Protein AF-A0A0K8PN04-F1 (afdb_monomer_lite)

pLDDT: mean 83.94, std 15.39, range [47.19, 97.25]

Organism: Streptomyces azureus (NCBI:txid146537)

Structure (mmCIF, N/CA/C/O backbone):
data_AF-A0A0K8PN04-F1
#
_entry.id   AF-A0A0K8PN04-F1
#
loop_
_atom_site.group_PDB
_atom_site.id
_atom_site.type_symbol
_atom_site.label_atom_id
_atom_site.label_alt_id
_atom_site.label_comp_id
_atom_site.label_asym_id
_atom_site.label_entity_id
_atom_site.label_seq_id
_atom_site.pdbx_PDB_ins_code
_atom_site.Cartn_x
_atom_site.Cartn_y
_atom_site.Cartn_z
_atom_site.occupancy
_atom_site.B_iso_or_equiv
_atom_site.auth_seq_id
_atom_site.auth_comp_id
_atom_site.auth_asym_id
_atom_site.auth_atom_id
_atom_site.pdbx_PDB_model_num
ATOM 1 N N . MET A 1 1 ? 35.339 -12.581 -46.042 1.00 47.19 1 MET A N 1
ATOM 2 C CA . MET A 1 1 ? 34.819 -13.137 -44.768 1.00 47.19 1 MET A CA 1
ATOM 3 C C . MET A 1 1 ? 34.392 -12.066 -43.750 1.00 47.19 1 MET A C 1
ATOM 5 O O . MET A 1 1 ? 33.339 -12.239 -43.156 1.00 47.19 1 MET A O 1
ATOM 9 N N . ALA A 1 2 ? 35.090 -10.928 -43.597 1.00 52.19 2 ALA A N 1
ATOM 10 C CA . ALA A 1 2 ? 34.738 -9.876 -42.617 1.00 52.19 2 ALA A CA 1
ATOM 11 C C . ALA A 1 2 ? 33.350 -9.210 -42.801 1.00 52.19 2 ALA A C 1
ATOM 13 O O . ALA A 1 2 ? 32.700 -8.825 -41.833 1.00 52.19 2 ALA A O 1
ATOM 14 N N . ARG A 1 3 ? 32.841 -9.130 -44.037 1.00 50.50 3 ARG A N 1
ATOM 15 C CA . ARG A 1 3 ? 31.562 -8.465 -44.357 1.00 50.50 3 ARG A CA 1
ATOM 16 C C . ARG A 1 3 ? 30.317 -9.219 -43.851 1.00 50.50 3 ARG A C 1
ATOM 18 O O . ARG A 1 3 ? 29.254 -8.622 -43.736 1.00 50.50 3 ARG A O 1
ATOM 25 N N . ARG A 1 4 ? 30.441 -10.515 -43.524 1.00 53.09 4 ARG A N 1
ATOM 26 C CA . ARG A 1 4 ? 29.328 -11.354 -43.026 1.00 53.09 4 ARG A CA 1
ATOM 27 C C . ARG A 1 4 ? 29.180 -11.316 -41.498 1.00 53.09 4 ARG A C 1
ATOM 29 O O . ARG A 1 4 ? 28.081 -11.538 -41.006 1.00 53.09 4 ARG A O 1
ATOM 36 N N . ILE A 1 5 ? 30.238 -10.961 -40.764 1.00 50.91 5 ILE A N 1
ATOM 37 C CA . ILE A 1 5 ? 30.197 -10.793 -39.299 1.00 50.91 5 ILE A CA 1
ATOM 38 C C . ILE A 1 5 ? 29.527 -9.460 -38.926 1.00 50.91 5 ILE A C 1
ATOM 40 O O . ILE A 1 5 ? 28.739 -9.404 -37.987 1.00 50.91 5 ILE A O 1
ATOM 44 N N . ALA A 1 6 ? 29.729 -8.414 -39.735 1.00 51.12 6 ALA A N 1
ATOM 45 C CA . ALA A 1 6 ? 29.040 -7.131 -39.576 1.00 51.12 6 ALA A CA 1
ATOM 46 C C . ALA A 1 6 ? 27.513 -7.240 -39.774 1.00 51.12 6 ALA A C 1
ATOM 48 O O . ALA A 1 6 ? 26.750 -6.606 -39.052 1.00 51.12 6 ALA A O 1
ATOM 49 N N . ALA A 1 7 ? 27.056 -8.092 -40.700 1.00 48.94 7 ALA A N 1
ATOM 50 C CA . ALA A 1 7 ? 25.630 -8.359 -40.892 1.00 48.94 7 ALA A CA 1
ATOM 51 C C . ALA A 1 7 ? 25.035 -9.176 -39.726 1.00 48.94 7 ALA A C 1
ATOM 53 O O . ALA A 1 7 ? 23.943 -8.868 -39.265 1.00 48.94 7 ALA A O 1
ATOM 54 N N . GLY A 1 8 ? 25.765 -10.158 -39.182 1.00 48.78 8 GLY A N 1
ATOM 55 C CA . GLY A 1 8 ? 25.326 -10.913 -37.998 1.00 48.78 8 GLY A CA 1
ATOM 56 C C . GLY A 1 8 ? 25.175 -10.048 -36.739 1.00 48.78 8 GLY A C 1
ATOM 57 O O . GLY A 1 8 ? 24.215 -10.212 -35.990 1.00 48.78 8 GLY A O 1
ATOM 58 N N . ALA A 1 9 ? 26.059 -9.064 -36.544 1.00 52.06 9 ALA A N 1
ATOM 59 C CA . ALA A 1 9 ? 25.941 -8.083 -35.462 1.00 52.06 9 ALA A CA 1
ATOM 60 C C . ALA A 1 9 ? 24.776 -7.095 -35.682 1.00 52.06 9 ALA A C 1
ATOM 62 O O . ALA A 1 9 ? 24.076 -6.742 -34.731 1.00 52.06 9 ALA A O 1
ATOM 63 N N . ALA A 1 10 ? 24.520 -6.698 -36.933 1.00 52.44 10 ALA A N 1
ATOM 64 C CA . ALA A 1 10 ? 23.419 -5.803 -37.291 1.00 52.44 10 ALA A CA 1
ATOM 65 C C . ALA A 1 10 ? 22.032 -6.465 -37.165 1.00 52.44 10 ALA A C 1
ATOM 67 O O . ALA A 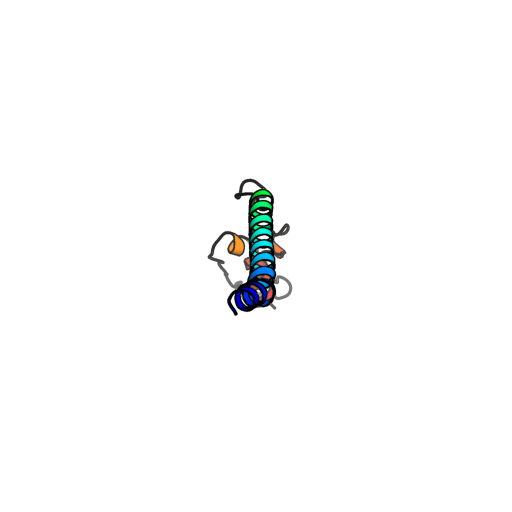1 10 ? 21.097 -5.820 -36.693 1.00 52.44 10 ALA A O 1
ATOM 68 N N . TYR A 1 11 ? 21.903 -7.749 -37.521 1.00 51.78 11 TYR A N 1
ATOM 69 C CA . TYR A 1 11 ? 20.626 -8.477 -37.488 1.00 51.78 11 TYR A CA 1
ATOM 70 C C . TYR A 1 11 ? 20.371 -9.259 -36.186 1.00 51.78 11 TYR A C 1
ATOM 72 O O . TYR A 1 11 ? 19.218 -9.557 -35.894 1.00 51.78 11 TYR A O 1
ATOM 80 N N . GLY A 1 12 ? 21.400 -9.560 -35.382 1.00 56.41 12 GLY A N 1
ATOM 81 C CA . GLY A 1 12 ? 21.249 -10.257 -34.094 1.00 56.41 12 GLY A CA 1
ATOM 82 C C . GLY A 1 12 ? 21.349 -9.361 -32.853 1.00 56.41 12 GLY A C 1
ATOM 83 O O . GLY A 1 12 ? 20.648 -9.599 -31.877 1.00 56.41 12 GLY A O 1
ATOM 84 N N . GLY A 1 13 ? 22.192 -8.320 -32.875 1.00 60.31 13 GLY A N 1
ATOM 85 C CA . GLY A 1 13 ? 22.455 -7.459 -31.709 1.00 60.31 13 GLY A CA 1
ATOM 86 C C . GLY A 1 13 ? 21.934 -6.027 -31.846 1.00 60.31 13 GLY A C 1
ATOM 87 O O . GLY A 1 13 ? 21.472 -5.450 -30.867 1.00 60.31 13 GLY A O 1
ATOM 88 N N . GLY A 1 14 ? 21.953 -5.458 -33.057 1.00 69.06 14 GLY A N 1
ATOM 89 C CA . GLY A 1 14 ? 21.532 -4.074 -33.308 1.00 69.06 14 GLY A CA 1
ATOM 90 C C . GLY A 1 14 ? 20.038 -3.832 -33.074 1.00 69.06 14 GLY A C 1
ATOM 91 O O . GLY A 1 14 ? 19.670 -2.901 -32.364 1.00 69.06 14 GLY A O 1
ATOM 92 N N . GLY A 1 15 ? 19.173 -4.699 -33.611 1.00 76.00 15 GLY A N 1
ATOM 93 C CA . GLY A 1 15 ? 17.720 -4.601 -33.410 1.00 76.00 15 GLY A CA 1
ATOM 94 C C . GLY A 1 15 ? 17.297 -4.825 -31.955 1.00 76.00 15 GLY A C 1
ATOM 95 O O . GLY A 1 15 ? 16.502 -4.057 -31.421 1.00 76.00 15 GLY A O 1
ATOM 96 N N . ILE A 1 16 ? 17.886 -5.825 -31.290 1.00 79.56 16 ILE A N 1
ATOM 97 C CA . ILE A 1 16 ? 17.636 -6.105 -29.867 1.00 79.56 16 ILE A CA 1
ATOM 98 C C . ILE A 1 16 ? 18.150 -4.955 -28.993 1.00 79.56 16 ILE A C 1
ATOM 100 O O . ILE A 1 16 ? 17.463 -4.539 -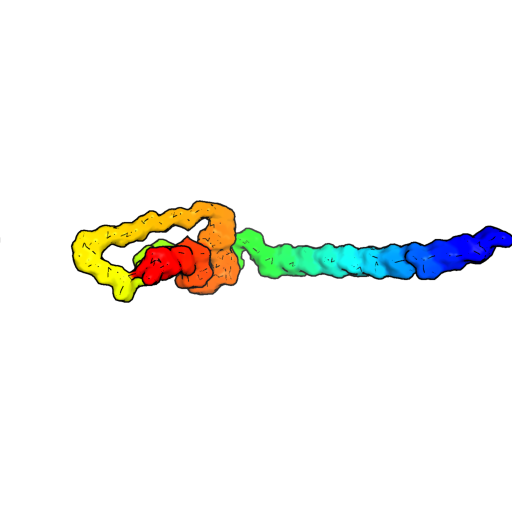28.064 1.00 79.56 16 ILE A O 1
ATOM 104 N N . GLY A 1 17 ? 19.316 -4.388 -29.314 1.00 84.62 17 GLY A N 1
ATOM 105 C CA . GLY A 1 17 ? 19.869 -3.232 -28.609 1.00 84.62 17 GLY A CA 1
ATOM 106 C C . GLY A 1 17 ? 18.999 -1.982 -28.743 1.00 84.62 17 GLY A C 1
ATOM 107 O O . GLY A 1 17 ? 18.713 -1.327 -27.743 1.00 84.62 17 GLY A O 1
ATOM 108 N N . LEU A 1 18 ? 18.518 -1.676 -29.953 1.00 87.50 18 LEU A N 1
ATOM 109 C CA . LEU A 1 18 ? 17.605 -0.553 -30.189 1.00 87.50 18 LEU A CA 1
ATOM 110 C C . LEU A 1 18 ? 16.262 -0.749 -29.478 1.00 87.50 18 LEU A C 1
ATOM 112 O O . LEU A 1 18 ? 15.773 0.177 -28.833 1.00 87.50 18 LEU A O 1
ATOM 116 N N . ALA A 1 19 ? 15.691 -1.953 -29.542 1.00 88.75 19 ALA A N 1
ATOM 117 C CA . ALA A 1 19 ? 14.465 -2.283 -28.822 1.00 88.75 19 ALA A CA 1
ATOM 118 C C . ALA A 1 19 ? 14.653 -2.172 -27.298 1.00 88.75 19 ALA A C 1
ATOM 120 O O . ALA A 1 19 ? 13.807 -1.601 -26.612 1.00 88.75 19 ALA A O 1
ATOM 121 N N . GLY A 1 20 ? 15.787 -2.644 -26.771 1.00 90.69 20 GLY A N 1
ATOM 122 C CA . GLY A 1 20 ? 16.135 -2.524 -25.355 1.00 90.69 20 GLY A CA 1
ATOM 123 C C . GLY A 1 20 ? 16.288 -1.071 -24.906 1.00 90.69 20 GLY A C 1
ATOM 124 O O . GLY A 1 20 ? 15.724 -0.678 -23.887 1.00 90.69 20 GLY A O 1
ATOM 125 N N . ALA A 1 21 ? 16.982 -0.242 -25.689 1.00 91.81 21 ALA A N 1
ATOM 126 C CA . ALA A 1 21 ? 17.130 1.183 -25.403 1.00 91.81 21 ALA A CA 1
ATOM 127 C C . ALA A 1 21 ? 15.782 1.922 -25.431 1.00 91.81 21 ALA A C 1
ATOM 129 O O . ALA A 1 21 ? 15.514 2.743 -24.554 1.00 91.81 21 ALA A O 1
ATOM 130 N N . ALA A 1 22 ? 14.911 1.599 -26.392 1.00 93.88 22 ALA A N 1
ATOM 131 C CA . ALA A 1 22 ? 13.563 2.155 -26.461 1.00 93.88 22 ALA A CA 1
ATOM 132 C C . ALA A 1 22 ? 12.714 1.754 -25.242 1.00 93.88 22 ALA A C 1
ATOM 134 O O . ALA A 1 22 ? 12.049 2.608 -24.658 1.00 93.88 22 ALA A O 1
ATOM 135 N N . ALA A 1 23 ? 12.781 0.490 -24.813 1.00 95.56 23 ALA A N 1
ATOM 136 C CA . ALA A 1 23 ? 12.071 0.009 -23.628 1.00 95.56 23 ALA A CA 1
ATOM 137 C C . ALA A 1 23 ? 12.546 0.711 -22.345 1.00 95.56 23 ALA A C 1
ATOM 139 O O . ALA A 1 23 ? 11.727 1.190 -21.562 1.00 95.56 23 ALA A O 1
ATOM 140 N N . VAL A 1 24 ? 13.862 0.842 -22.149 1.00 96.06 24 VAL A N 1
ATOM 141 C CA . VAL A 1 24 ? 14.422 1.587 -21.007 1.00 96.06 24 VAL A CA 1
ATOM 142 C C . VAL A 1 24 ? 14.003 3.057 -21.060 1.00 96.06 24 VAL A C 1
ATOM 144 O O . VAL A 1 24 ? 13.590 3.615 -20.044 1.00 96.06 24 VAL A O 1
ATOM 147 N N . GLY A 1 25 ? 14.052 3.681 -22.240 1.00 96.94 25 GLY A N 1
ATOM 148 C CA . GLY A 1 25 ? 13.593 5.054 -22.441 1.00 96.94 25 GLY A CA 1
ATOM 149 C C . GLY A 1 25 ? 12.122 5.248 -22.067 1.00 96.94 25 GLY A C 1
ATOM 150 O O . GLY A 1 25 ? 11.792 6.227 -21.397 1.00 96.94 25 GLY A O 1
ATOM 151 N N . LEU A 1 26 ? 11.257 4.294 -22.427 1.00 97.19 26 LEU A N 1
ATOM 152 C CA . LEU A 1 26 ? 9.840 4.306 -22.063 1.00 97.19 26 LEU A CA 1
ATOM 153 C C . LEU A 1 26 ? 9.649 4.251 -20.543 1.00 97.19 26 LEU A C 1
ATOM 155 O O . LEU A 1 26 ? 8.975 5.116 -19.988 1.00 97.19 26 LEU A O 1
ATOM 159 N N . VAL A 1 27 ? 10.299 3.305 -19.859 1.00 97.25 27 VAL A N 1
ATOM 160 C CA . VAL A 1 27 ? 10.205 3.176 -18.394 1.00 97.25 27 VAL A CA 1
ATOM 161 C C . VAL A 1 27 ? 10.689 4.451 -17.698 1.00 97.25 27 VAL A C 1
ATOM 163 O O . VAL A 1 27 ? 10.041 4.953 -16.780 1.00 97.25 27 VAL A O 1
ATOM 166 N N . LEU A 1 28 ? 11.803 5.035 -18.150 1.00 96.62 28 LEU A N 1
ATOM 167 C CA . LEU A 1 28 ? 12.308 6.288 -17.585 1.00 96.62 28 LEU A CA 1
ATOM 168 C C . LEU A 1 28 ? 11.343 7.459 -17.819 1.00 96.62 28 LEU A C 1
ATOM 170 O O . LEU A 1 28 ? 11.168 8.293 -16.925 1.00 96.62 28 LEU A O 1
ATOM 174 N N . ALA A 1 29 ? 10.696 7.521 -18.985 1.00 95.56 29 ALA A N 1
ATOM 175 C CA . ALA A 1 29 ? 9.676 8.524 -19.273 1.00 95.56 29 ALA A CA 1
ATOM 176 C C . ALA A 1 29 ? 8.454 8.370 -18.349 1.00 95.56 29 ALA A C 1
ATOM 178 O O . ALA A 1 29 ? 7.982 9.364 -17.788 1.00 95.56 29 ALA A O 1
ATOM 179 N N . GLU A 1 30 ? 7.988 7.139 -18.120 1.00 95.56 30 GLU A N 1
ATOM 180 C CA . GLU A 1 30 ? 6.901 6.846 -17.179 1.00 95.56 30 GLU A CA 1
ATOM 181 C C . GLU A 1 30 ? 7.259 7.254 -15.748 1.00 95.56 30 GLU A C 1
ATOM 183 O O . GLU A 1 30 ? 6.465 7.928 -15.091 1.00 95.56 30 GLU A O 1
ATOM 188 N N . VAL A 1 31 ? 8.474 6.946 -15.282 1.00 93.31 31 VAL A N 1
ATOM 189 C CA . VAL A 1 31 ? 8.955 7.355 -13.952 1.00 93.31 31 VAL A CA 1
ATOM 190 C C . VAL A 1 31 ? 8.963 8.877 -13.813 1.00 93.31 31 VAL A C 1
ATOM 192 O O . VAL A 1 31 ? 8.501 9.413 -12.802 1.00 93.31 31 VAL A O 1
ATOM 195 N N . GLN A 1 32 ? 9.450 9.610 -14.817 1.00 90.50 32 GLN A N 1
ATOM 196 C CA . GLN A 1 32 ? 9.440 11.073 -14.770 1.00 90.50 32 GLN A CA 1
ATOM 197 C C . GLN A 1 32 ? 8.020 11.644 -14.736 1.00 90.50 32 GLN A C 1
ATOM 199 O O . GLN A 1 32 ? 7.763 12.606 -14.006 1.00 90.50 32 GLN A O 1
ATOM 204 N N . LEU A 1 33 ? 7.096 11.056 -15.497 1.00 90.06 33 LEU A N 1
ATOM 205 C CA . LEU A 1 33 ? 5.698 11.470 -15.510 1.00 90.06 33 LEU A CA 1
ATOM 206 C C . LEU A 1 33 ? 5.008 11.161 -14.176 1.00 90.06 33 LEU A C 1
ATOM 208 O O . LEU A 1 33 ? 4.291 12.010 -13.643 1.00 90.06 33 LEU A O 1
ATOM 212 N N . ALA A 1 34 ? 5.273 9.986 -13.605 1.00 87.81 34 ALA A N 1
ATOM 213 C CA . ALA A 1 34 ? 4.775 9.583 -12.298 1.00 87.81 34 ALA A CA 1
ATOM 214 C C . ALA A 1 34 ? 5.253 10.546 -11.207 1.00 87.81 34 ALA A C 1
ATOM 216 O O . ALA A 1 34 ? 4.430 11.053 -10.453 1.00 87.81 34 ALA A O 1
ATOM 217 N N . ARG A 1 35 ? 6.541 10.913 -11.186 1.00 83.81 35 ARG A N 1
ATOM 218 C CA . ARG A 1 35 ? 7.087 11.896 -10.229 1.00 83.81 35 ARG A CA 1
ATOM 219 C C . ARG A 1 35 ? 6.423 13.272 -10.301 1.00 83.81 35 ARG A C 1
ATOM 221 O O . ARG A 1 35 ? 6.400 13.984 -9.304 1.00 83.81 35 ARG A O 1
ATOM 228 N N . ARG A 1 36 ? 5.915 13.677 -11.470 1.00 81.62 36 ARG A N 1
ATOM 229 C CA . ARG A 1 36 ? 5.172 14.942 -11.624 1.00 81.62 36 ARG A CA 1
ATOM 230 C C . ARG A 1 36 ? 3.725 14.833 -11.145 1.00 81.62 36 ARG A C 1
ATOM 232 O O . ARG A 1 36 ? 3.174 15.828 -10.690 1.00 81.62 36 ARG A O 1
ATOM 239 N N . ARG A 1 37 ? 3.105 13.657 -11.286 1.00 79.44 37 ARG A N 1
ATOM 240 C CA . ARG A 1 37 ? 1.695 13.415 -10.931 1.00 79.44 37 ARG A CA 1
ATOM 241 C C . ARG A 1 37 ? 1.501 13.034 -9.468 1.00 79.44 37 ARG A C 1
ATOM 243 O O . ARG A 1 37 ? 0.549 13.489 -8.844 1.00 79.44 37 ARG A O 1
ATOM 250 N N . VAL A 1 38 ? 2.391 12.210 -8.925 1.00 73.75 38 VAL A N 1
ATOM 251 C CA . VAL A 1 38 ? 2.407 11.823 -7.514 1.00 73.75 38 VAL A CA 1
ATOM 252 C C . VAL A 1 38 ? 2.998 13.002 -6.748 1.00 73.75 38 VAL A C 1
ATOM 254 O O . VAL A 1 38 ? 4.211 13.125 -6.604 1.00 73.75 38 VAL A O 1
ATOM 257 N N . GLY A 1 39 ? 2.142 13.945 -6.354 1.00 64.19 39 GLY A N 1
ATOM 258 C CA . GLY A 1 39 ? 2.559 15.122 -5.599 1.00 64.19 39 GLY A CA 1
ATOM 259 C C . GLY A 1 39 ? 3.360 14.711 -4.362 1.00 64.19 39 GLY A C 1
ATOM 260 O O . GLY A 1 39 ? 2.978 13.781 -3.655 1.00 64.19 39 GLY A O 1
ATOM 261 N N . ASN A 1 40 ? 4.468 15.410 -4.098 1.00 62.72 40 ASN A N 1
ATOM 262 C CA . ASN A 1 40 ? 5.370 15.172 -2.961 1.00 62.72 40 ASN A CA 1
ATOM 263 C C . ASN A 1 40 ? 4.713 15.546 -1.611 1.00 62.72 40 ASN A C 1
ATOM 265 O O . ASN A 1 40 ? 5.193 16.433 -0.910 1.00 62.72 40 ASN A O 1
ATOM 269 N N . GLY A 1 41 ? 3.565 14.953 -1.277 1.00 56.47 41 GLY A N 1
ATOM 270 C CA . GLY A 1 41 ? 2.878 15.129 0.004 1.00 56.47 41 GLY A CA 1
ATOM 271 C C . GLY A 1 41 ? 2.235 16.501 0.248 1.00 56.47 41 GLY A C 1
ATOM 272 O O . GLY A 1 41 ? 1.835 16.772 1.372 1.00 56.47 41 GLY A O 1
ATOM 273 N N . ARG A 1 42 ? 2.129 17.387 -0.756 1.00 58.19 42 ARG A N 1
ATOM 274 C CA . ARG A 1 42 ? 1.635 18.767 -0.541 1.00 58.19 42 ARG A CA 1
ATOM 275 C C . ARG A 1 42 ? 0.116 18.946 -0.583 1.00 58.19 42 ARG A C 1
ATOM 277 O O . ARG A 1 42 ? -0.355 19.973 -0.116 1.00 58.19 42 ARG A O 1
ATOM 284 N N . SER A 1 43 ? -0.638 18.001 -1.135 1.00 58.00 43 SER A N 1
ATOM 285 C CA . SER A 1 43 ? -2.109 17.975 -1.143 1.00 58.00 43 SER A CA 1
ATOM 286 C C . SER A 1 43 ? -2.561 16.752 -1.956 1.00 58.00 43 SER A C 1
ATOM 288 O O . SER A 1 43 ? -1.947 16.511 -3.001 1.00 58.00 43 SER A O 1
ATOM 290 N N . PRO A 1 44 ? -3.593 15.989 -1.550 1.00 67.75 44 PRO A N 1
ATOM 291 C CA . PRO A 1 44 ? -4.417 16.144 -0.352 1.00 67.75 44 PRO A CA 1
ATOM 292 C C . PRO A 1 44 ? -3.751 15.518 0.881 1.00 67.75 44 PRO A C 1
ATOM 294 O O . PRO A 1 44 ? -2.929 14.613 0.764 1.00 67.75 44 PRO A O 1
ATOM 297 N N . HIS A 1 45 ? -4.122 15.997 2.068 1.00 76.25 45 HIS A N 1
ATOM 298 C CA . HIS A 1 45 ? -3.787 15.314 3.318 1.00 76.25 45 HIS A CA 1
ATOM 299 C C . HIS A 1 45 ? -4.475 13.945 3.333 1.00 76.25 45 HIS A C 1
ATOM 301 O O . HIS A 1 45 ? -5.616 13.828 2.877 1.00 76.25 45 HIS A O 1
ATOM 307 N N . VAL A 1 46 ? -3.791 12.923 3.848 1.00 85.38 46 VAL A N 1
ATOM 308 C CA . VAL A 1 46 ? -4.400 11.599 4.008 1.00 85.38 46 VAL A CA 1
ATOM 309 C C . VAL A 1 46 ? -5.646 11.690 4.900 1.00 85.38 46 VAL A C 1
ATOM 311 O O . VAL A 1 46 ? -5.656 12.476 5.854 1.00 85.38 46 VAL A O 1
ATOM 314 N N . PRO A 1 47 ? -6.721 10.942 4.598 1.00 89.56 47 PRO A N 1
ATOM 315 C CA . PRO A 1 47 ? -7.925 10.978 5.415 1.00 89.56 47 PRO A CA 1
ATOM 316 C C . PRO A 1 47 ? -7.646 10.392 6.803 1.00 89.56 47 PRO A C 1
ATOM 318 O O . PRO A 1 47 ? -7.011 9.347 6.923 1.00 89.56 47 PRO A O 1
ATOM 321 N N . ASN A 1 48 ? -8.159 11.041 7.852 1.00 90.88 48 ASN A N 1
ATOM 322 C CA . ASN A 1 48 ? -8.073 10.503 9.207 1.00 90.88 48 ASN A CA 1
ATOM 323 C C . ASN A 1 48 ? -8.910 9.211 9.302 1.00 90.88 48 ASN A C 1
ATOM 325 O O . ASN A 1 48 ? -10.111 9.230 9.027 1.00 90.88 48 ASN A O 1
ATOM 329 N N . ALA A 1 49 ? -8.256 8.105 9.664 1.00 92.31 49 ALA A N 1
ATOM 330 C CA . ALA A 1 49 ? -8.852 6.780 9.798 1.00 92.31 49 ALA A CA 1
ATOM 331 C C . ALA A 1 49 ? -9.249 6.416 11.239 1.00 92.31 49 ALA A C 1
ATOM 333 O O . ALA A 1 49 ? -9.774 5.324 11.453 1.00 92.31 49 ALA A O 1
ATOM 334 N N . ASP A 1 50 ? -9.026 7.289 12.218 1.00 94.00 50 ASP A N 1
ATOM 335 C CA . ASP A 1 50 ? -9.394 7.053 13.610 1.00 94.00 50 ASP A CA 1
ATOM 336 C C . ASP A 1 50 ?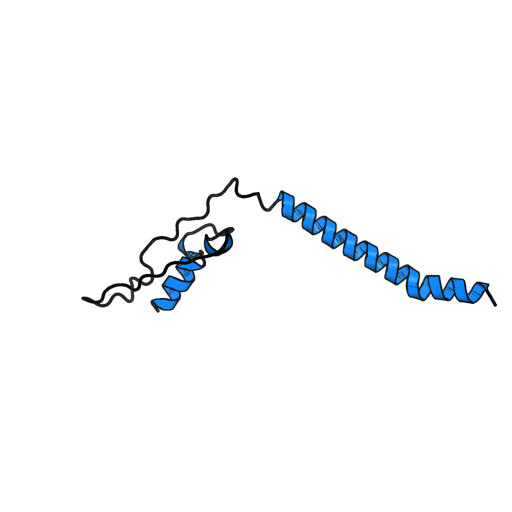 -10.913 6.911 13.743 1.00 94.00 50 ASP A C 1
ATOM 338 O O . ASP A 1 50 ? -11.694 7.760 13.304 1.00 94.00 50 ASP A O 1
ATOM 342 N N . GLY A 1 51 ? -11.353 5.820 14.365 1.00 93.69 51 GLY A N 1
ATOM 343 C CA . GLY A 1 51 ? -12.771 5.559 14.556 1.00 93.69 51 GLY A CA 1
ATOM 344 C C . GLY A 1 51 ? -13.070 4.124 14.961 1.00 93.69 51 GLY A C 1
ATOM 345 O O . GLY A 1 51 ? -12.182 3.282 15.083 1.00 93.69 51 GLY A O 1
ATOM 346 N N . ARG A 1 52 ? -14.359 3.851 15.176 1.00 93.81 52 ARG A N 1
ATOM 347 C CA . ARG A 1 52 ? -14.871 2.506 15.457 1.00 93.81 52 ARG A CA 1
ATOM 348 C C . ARG A 1 52 ? -15.428 1.901 14.173 1.00 93.81 52 ARG A C 1
ATOM 350 O O . ARG A 1 52 ? -16.377 2.439 13.595 1.00 93.81 52 ARG A O 1
ATOM 357 N N . TYR A 1 53 ? -14.848 0.782 13.763 1.00 94.12 53 TYR A N 1
ATOM 358 C CA . TYR A 1 53 ? -15.250 0.008 12.590 1.00 94.12 53 TYR A CA 1
ATOM 359 C C . TYR A 1 53 ? -16.033 -1.234 13.021 1.00 94.12 53 TYR A C 1
ATOM 361 O O . TYR A 1 53 ? -15.882 -1.689 14.150 1.00 94.12 53 TYR A O 1
ATOM 369 N N . GLY A 1 54 ? -16.916 -1.737 12.151 1.00 92.12 54 GLY A N 1
ATOM 370 C CA . GLY A 1 54 ? -17.703 -2.941 12.442 1.00 92.12 54 GLY A CA 1
ATOM 371 C C . GLY A 1 54 ? -18.769 -2.784 13.533 1.00 92.12 54 GLY A C 1
ATOM 372 O O . GLY A 1 54 ? -19.096 -3.757 14.193 1.00 92.12 54 GLY A O 1
ATOM 373 N N . ARG A 1 55 ? -19.353 -1.587 13.715 1.00 89.38 55 ARG A N 1
ATOM 374 C CA . ARG A 1 55 ? -20.401 -1.321 14.734 1.00 89.38 55 ARG A CA 1
ATOM 375 C C . ARG A 1 55 ? -21.602 -2.277 14.696 1.00 89.38 55 ARG A C 1
ATOM 377 O O . ARG A 1 55 ? -22.306 -2.409 15.686 1.00 89.38 55 ARG A O 1
ATOM 384 N N . THR A 1 56 ? -21.853 -2.926 13.563 1.00 90.94 56 THR A N 1
ATOM 385 C CA . THR A 1 56 ? -22.877 -3.972 13.414 1.00 90.94 56 THR A CA 1
ATOM 386 C C . THR A 1 56 ? -22.588 -5.236 14.226 1.00 90.94 56 THR A C 1
ATOM 388 O O . THR A 1 56 ? -23.511 -6.005 14.463 1.00 90.94 56 THR A O 1
ATOM 391 N N . TYR A 1 57 ? -21.341 -5.439 14.650 1.00 89.25 57 TYR A N 1
ATOM 392 C CA . TYR A 1 57 ? -20.870 -6.600 15.406 1.00 89.25 57 TYR A CA 1
ATOM 393 C C . TYR A 1 57 ? -20.616 -6.277 16.887 1.00 89.25 57 TYR A C 1
ATOM 395 O O . TYR A 1 57 ? -20.002 -7.066 17.598 1.00 89.25 57 TYR A O 1
ATOM 403 N N . ASP A 1 58 ? -21.067 -5.113 17.367 1.00 90.19 58 ASP A N 1
ATOM 404 C CA . ASP A 1 58 ? -20.889 -4.726 18.766 1.00 90.19 58 ASP A CA 1
ATOM 405 C C . ASP A 1 58 ? -21.643 -5.687 19.705 1.00 90.19 58 ASP A C 1
ATOM 407 O O . ASP A 1 58 ? -22.865 -5.835 19.626 1.00 90.19 58 ASP A O 1
ATOM 411 N N . VAL A 1 59 ? -20.910 -6.288 20.646 1.00 88.75 59 VAL A N 1
ATOM 412 C CA . VAL A 1 59 ? -21.465 -7.118 21.721 1.00 88.75 59 VAL A CA 1
ATOM 413 C C . VAL A 1 59 ? -21.615 -6.269 22.993 1.00 88.75 59 VAL A C 1
ATOM 415 O O . VAL A 1 59 ? -20.642 -5.652 23.441 1.00 88.75 59 VAL A O 1
ATOM 418 N N . PRO A 1 60 ? -22.814 -6.199 23.608 1.00 91.12 60 PRO A N 1
ATOM 419 C CA . PRO A 1 60 ? -23.016 -5.443 24.840 1.00 91.12 60 PRO A CA 1
ATOM 420 C C . PRO A 1 60 ? -22.088 -5.911 25.967 1.00 91.12 60 PRO A C 1
ATOM 422 O O . PRO A 1 60 ? -22.051 -7.090 26.305 1.00 91.12 60 PRO A O 1
ATOM 425 N N . GLY A 1 61 ? -21.371 -4.969 26.580 1.00 90.31 61 GLY A N 1
ATOM 426 C CA . GLY A 1 61 ? -20.456 -5.246 27.691 1.00 90.31 61 GLY A CA 1
ATOM 427 C C . GLY A 1 61 ? -19.044 -5.668 27.275 1.00 90.31 61 GLY A C 1
ATOM 428 O O . GLY A 1 61 ? -18.172 -5.735 28.137 1.00 90.31 61 GLY A O 1
ATOM 429 N N . GLU A 1 62 ? -18.786 -5.880 25.982 1.00 92.06 62 GLU A N 1
ATOM 430 C CA . GLU A 1 62 ? -17.453 -6.207 25.480 1.00 92.06 62 GLU A CA 1
ATOM 431 C C . GLU A 1 62 ? -16.701 -4.948 25.025 1.00 92.06 62 GLU A C 1
ATOM 433 O O . GLU A 1 62 ? -17.243 -4.049 24.370 1.00 92.06 62 GLU A O 1
ATOM 438 N N . ALA A 1 63 ? -15.429 -4.848 25.415 1.00 92.19 63 ALA A N 1
ATOM 439 C CA . ALA A 1 63 ? -14.592 -3.724 25.026 1.00 92.19 63 ALA A CA 1
ATOM 440 C C . ALA A 1 63 ? -14.163 -3.864 23.554 1.00 92.19 63 ALA A C 1
ATOM 442 O O . ALA A 1 63 ? -13.769 -4.951 23.137 1.00 92.19 63 ALA A O 1
ATOM 443 N N . PRO A 1 64 ? -14.172 -2.776 22.761 1.00 91.56 64 PRO A N 1
ATOM 444 C CA . PRO A 1 64 ? -13.717 -2.838 21.379 1.00 91.56 64 PRO A CA 1
ATOM 445 C C . PRO A 1 64 ? -12.218 -3.145 21.300 1.00 91.56 64 PRO A C 1
ATOM 447 O O . PRO A 1 64 ? -11.416 -2.627 22.085 1.00 91.56 64 PRO A O 1
ATOM 450 N N . LEU A 1 65 ? -11.840 -3.917 20.282 1.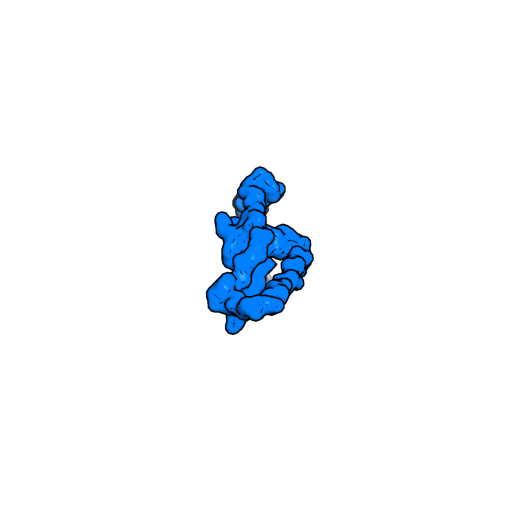00 93.31 65 LEU A N 1
ATOM 451 C CA . LEU A 1 65 ? -10.445 -4.129 19.910 1.00 93.31 65 LEU A CA 1
ATOM 452 C C . LEU A 1 65 ? -9.791 -2.796 19.521 1.00 93.31 65 LEU A C 1
ATOM 454 O O . LEU A 1 65 ? -10.369 -1.980 18.801 1.00 93.31 65 LEU A O 1
ATOM 458 N N . ARG A 1 66 ? -8.560 -2.579 19.994 1.00 95.44 66 ARG A N 1
ATOM 459 C CA . ARG A 1 66 ? -7.744 -1.414 19.633 1.00 95.44 66 ARG A CA 1
ATOM 460 C C . ARG A 1 66 ? -6.687 -1.836 18.624 1.00 95.44 66 ARG A C 1
ATOM 462 O O . ARG A 1 66 ? -5.852 -2.682 18.925 1.00 95.44 66 ARG A O 1
ATOM 469 N N . LEU A 1 67 ? -6.717 -1.214 17.451 1.00 95.56 67 LEU A N 1
ATOM 470 C CA . LEU A 1 67 ? -5.757 -1.429 16.376 1.00 95.56 67 LEU A CA 1
ATOM 471 C C . LEU A 1 67 ? -4.997 -0.128 16.118 1.00 95.56 67 LEU A C 1
ATOM 473 O O . LEU A 1 67 ? -5.615 0.915 15.922 1.00 95.56 67 LEU A O 1
ATOM 477 N N . THR A 1 68 ? -3.670 -0.214 16.056 1.00 95.81 68 THR A N 1
ATOM 478 C CA . THR A 1 68 ? -2.812 0.879 15.589 1.00 95.81 68 THR A CA 1
ATOM 479 C C . THR A 1 68 ? -2.087 0.420 14.335 1.00 95.81 68 THR A C 1
ATOM 481 O O . THR A 1 68 ? -1.414 -0.609 14.353 1.00 95.81 68 THR A O 1
ATOM 484 N N . MET A 1 69 ? -2.204 1.191 13.255 1.00 94.69 69 MET A N 1
ATOM 485 C CA . MET A 1 69 ? -1.472 0.940 12.018 1.00 94.69 69 MET A CA 1
ATOM 486 C C . MET A 1 69 ? -0.191 1.779 12.000 1.00 94.69 69 MET A C 1
ATOM 488 O O . MET A 1 69 ? -0.246 3.003 12.086 1.00 94.69 69 MET A O 1
ATOM 492 N N . L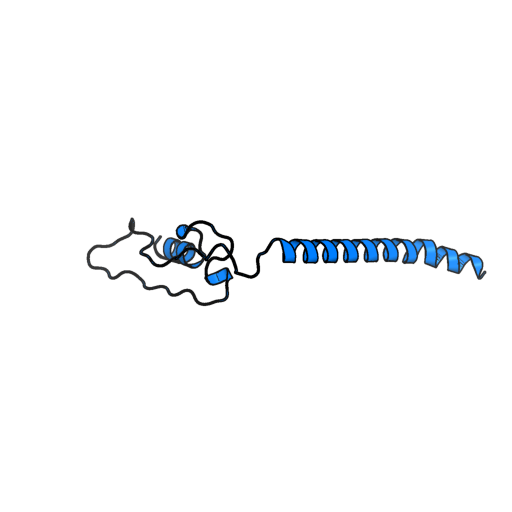EU A 1 70 ? 0.961 1.119 11.876 1.00 95.19 70 LEU A N 1
ATOM 493 C CA . LEU A 1 70 ? 2.274 1.757 11.775 1.00 95.19 70 LEU A CA 1
ATOM 494 C C . LEU A 1 70 ? 2.885 1.447 10.407 1.00 95.19 70 LEU A C 1
ATOM 496 O O . LEU A 1 70 ? 2.846 0.306 9.950 1.00 95.19 70 LEU A O 1
ATOM 500 N N . GLY A 1 71 ? 3.464 2.455 9.761 1.00 93.69 71 GLY A N 1
ATOM 501 C CA . GLY A 1 71 ? 4.137 2.299 8.476 1.00 93.69 71 GLY A CA 1
ATOM 502 C C . GLY A 1 71 ? 4.465 3.641 7.832 1.00 93.69 71 GLY A C 1
ATOM 503 O O . GLY A 1 71 ? 4.539 4.664 8.510 1.00 93.69 71 GLY A O 1
ATOM 504 N N . ASP A 1 72 ? 4.671 3.626 6.519 1.00 92.19 72 ASP A N 1
ATOM 505 C CA . ASP A 1 72 ? 4.919 4.827 5.723 1.00 92.19 72 ASP A CA 1
ATOM 506 C C . ASP A 1 72 ? 3.611 5.533 5.300 1.00 92.19 72 ASP A C 1
ATOM 508 O O . ASP A 1 72 ? 2.527 5.292 5.838 1.00 92.19 72 ASP A O 1
ATOM 512 N N . SER A 1 73 ? 3.691 6.418 4.305 1.00 89.94 73 SER A N 1
ATOM 513 C CA . SER A 1 73 ? 2.531 7.115 3.739 1.00 89.94 73 SER A CA 1
ATOM 514 C C . SER A 1 73 ? 1.409 6.180 3.268 1.00 89.94 73 SER A C 1
ATOM 516 O O . SER A 1 73 ? 0.242 6.560 3.293 1.00 89.94 73 SER A O 1
ATOM 518 N N . THR A 1 74 ? 1.738 4.958 2.856 1.00 89.56 74 THR A N 1
ATOM 519 C CA . THR A 1 74 ? 0.778 3.923 2.454 1.00 89.56 74 THR A CA 1
ATOM 520 C C . THR A 1 74 ? -0.073 3.499 3.640 1.00 89.56 74 THR A C 1
ATOM 522 O O . THR A 1 74 ? -1.296 3.458 3.530 1.00 89.56 74 THR A O 1
ATOM 525 N N . ALA A 1 75 ? 0.556 3.262 4.796 1.00 92.69 75 ALA A N 1
ATOM 526 C CA . ALA A 1 75 ? -0.152 2.942 6.034 1.00 92.69 75 ALA A CA 1
ATOM 527 C C . ALA A 1 75 ? -1.069 4.091 6.471 1.00 92.69 75 ALA A C 1
ATOM 529 O O . ALA A 1 75 ? -2.175 3.846 6.948 1.00 92.69 75 ALA A O 1
ATOM 530 N N . ALA A 1 76 ? -0.645 5.333 6.227 1.00 91.12 76 ALA A N 1
ATOM 531 C CA . ALA A 1 76 ? -1.446 6.523 6.488 1.00 91.12 76 ALA A CA 1
ATOM 532 C C . ALA A 1 76 ? -2.656 6.678 5.539 1.00 91.12 76 ALA A C 1
ATOM 534 O O . ALA A 1 76 ? -3.535 7.489 5.808 1.00 91.12 76 ALA A O 1
ATOM 535 N N . GLY A 1 77 ? -2.729 5.912 4.443 1.00 92.19 77 GLY A N 1
ATOM 536 C CA . GLY A 1 77 ? -3.815 5.999 3.462 1.00 92.19 77 GLY A CA 1
ATOM 537 C C . GLY A 1 77 ? -3.520 6.925 2.282 1.00 92.19 77 GLY A C 1
ATOM 538 O O . GLY A 1 77 ? -4.432 7.547 1.734 1.00 92.19 77 GLY A O 1
ATOM 539 N N . GLN A 1 78 ? -2.256 7.045 1.877 1.00 90.19 78 GLN A N 1
ATOM 540 C CA . GLN A 1 78 ? -1.905 7.852 0.715 1.00 90.19 78 GLN A CA 1
ATOM 541 C C . GLN A 1 78 ? -2.564 7.319 -0.560 1.00 90.19 78 GLN A C 1
ATOM 543 O O . GLN A 1 78 ? -2.464 6.141 -0.891 1.00 90.19 78 GLN A O 1
ATOM 548 N N . GLY A 1 79 ? -3.222 8.222 -1.289 1.00 87.12 79 GLY A N 1
ATOM 549 C CA . GLY A 1 79 ? -3.913 7.907 -2.541 1.00 87.12 79 GLY A CA 1
ATOM 550 C C . GLY A 1 79 ? -5.378 7.488 -2.392 1.00 87.12 79 GLY A C 1
ATOM 551 O O . GLY A 1 79 ? -6.037 7.305 -3.414 1.00 87.12 79 GLY A O 1
ATOM 552 N N . VAL A 1 80 ? -5.919 7.384 -1.171 1.00 90.88 80 VAL A N 1
ATOM 553 C CA . VAL A 1 80 ? -7.361 7.160 -0.966 1.00 90.88 80 VAL A CA 1
ATOM 554 C C . VAL A 1 80 ? -8.105 8.451 -0.628 1.00 90.88 80 VAL A C 1
ATOM 556 O O . VAL A 1 80 ? -7.539 9.401 -0.094 1.00 90.88 80 VAL A O 1
ATOM 559 N N . HIS A 1 81 ? -9.404 8.484 -0.935 1.00 89.75 81 HIS A N 1
ATOM 560 C CA . HIS A 1 81 ? -10.238 9.678 -0.752 1.00 89.75 81 HIS A CA 1
ATOM 561 C C . HIS A 1 81 ? -11.140 9.615 0.483 1.00 89.75 81 HIS A C 1
ATOM 563 O O . HIS A 1 81 ? -11.660 10.642 0.914 1.00 89.75 81 HIS A O 1
ATOM 569 N N . ARG A 1 82 ? -11.367 8.422 1.043 1.00 91.69 82 ARG A N 1
ATOM 570 C CA . ARG A 1 82 ? -12.251 8.211 2.195 1.00 91.69 82 ARG A CA 1
ATOM 571 C C . ARG A 1 82 ? -11.522 7.447 3.290 1.00 91.69 82 ARG A C 1
ATOM 573 O O . ARG A 1 82 ? -10.802 6.497 2.999 1.00 91.69 82 ARG A O 1
ATOM 580 N N . ALA A 1 83 ? -11.801 7.797 4.545 1.00 93.06 83 ALA A N 1
ATOM 581 C CA . ALA A 1 83 ? -11.250 7.125 5.725 1.00 93.06 83 ALA A CA 1
ATOM 582 C C . ALA A 1 83 ? -11.448 5.599 5.680 1.00 93.06 83 ALA A C 1
ATOM 584 O O . ALA A 1 83 ? -10.508 4.845 5.904 1.00 93.06 83 ALA A O 1
ATOM 585 N N . GLY A 1 84 ? -12.639 5.145 5.267 1.00 93.56 84 GLY A N 1
ATOM 586 C CA . GLY A 1 84 ? -12.978 3.721 5.149 1.00 93.56 84 GLY A CA 1
ATOM 587 C C . GLY A 1 84 ? -12.183 2.932 4.100 1.00 93.56 84 GLY A C 1
ATOM 588 O O . GLY A 1 84 ? -12.263 1.712 4.078 1.00 93.56 84 GLY A O 1
ATOM 589 N N . GLN A 1 85 ? -11.439 3.608 3.222 1.00 95.25 85 GLN A N 1
ATOM 590 C CA . GLN A 1 85 ? -10.588 2.977 2.208 1.00 95.25 85 GLN A CA 1
ATOM 591 C C . GLN A 1 85 ? -9.127 2.872 2.658 1.00 95.25 85 GLN A C 1
ATOM 593 O O . GLN A 1 85 ? -8.312 2.288 1.948 1.00 95.25 85 GLN A O 1
ATOM 598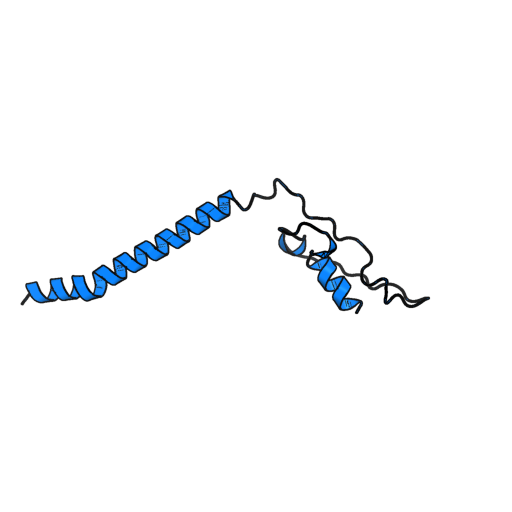 N N . THR A 1 86 ? -8.773 3.458 3.805 1.00 95.75 86 THR A N 1
ATOM 599 C CA . THR A 1 86 ? -7.411 3.354 4.331 1.00 95.75 86 THR A CA 1
ATOM 600 C C . THR A 1 86 ? -7.109 1.909 4.737 1.00 95.75 86 THR A C 1
ATOM 602 O O . THR A 1 86 ? -8.019 1.194 5.172 1.00 95.75 86 THR A O 1
ATOM 605 N N . PRO A 1 87 ? -5.843 1.461 4.661 1.00 96.19 87 PRO A N 1
ATOM 606 C CA . PRO A 1 87 ? -5.476 0.122 5.114 1.00 96.19 87 PRO A CA 1
ATOM 607 C C . PRO A 1 87 ? -5.890 -0.143 6.567 1.00 96.19 87 PRO A C 1
ATOM 609 O O . PRO A 1 87 ? -6.424 -1.208 6.860 1.00 96.19 87 PRO A O 1
ATOM 612 N N . GLY A 1 88 ? -5.729 0.847 7.455 1.00 96.00 88 GLY A N 1
ATOM 613 C CA . GLY A 1 88 ? -6.155 0.746 8.854 1.00 96.00 88 GLY A CA 1
ATOM 614 C C . GLY A 1 88 ? -7.661 0.513 9.005 1.00 96.00 88 GLY A C 1
ATOM 615 O O . GLY A 1 88 ? -8.068 -0.364 9.762 1.00 96.00 88 GLY A O 1
ATOM 616 N N . ALA A 1 89 ? -8.488 1.229 8.240 1.00 96.19 89 ALA A N 1
ATOM 617 C CA . ALA A 1 89 ? -9.938 1.052 8.260 1.00 96.19 89 ALA A CA 1
ATOM 618 C C . ALA A 1 89 ? -10.391 -0.295 7.683 1.00 96.19 89 ALA A C 1
ATOM 620 O O . ALA A 1 89 ? -11.305 -0.918 8.226 1.00 96.19 89 ALA A O 1
ATOM 621 N N . LEU A 1 90 ? -9.762 -0.755 6.597 1.00 96.44 90 LEU A N 1
ATOM 622 C CA . LEU A 1 90 ? -10.070 -2.047 5.980 1.00 96.44 90 LEU A CA 1
ATOM 623 C C . LEU A 1 90 ? -9.695 -3.205 6.907 1.00 96.44 90 LEU A C 1
ATOM 625 O O . LEU A 1 90 ? -10.500 -4.112 7.104 1.00 96.44 90 LEU A O 1
ATOM 629 N N . LEU A 1 91 ? -8.516 -3.138 7.530 1.00 96.38 91 LEU A N 1
ATOM 630 C CA . LEU A 1 91 ? -8.081 -4.114 8.527 1.00 96.38 91 LEU A CA 1
ATOM 631 C C . LEU A 1 91 ? -8.992 -4.101 9.756 1.00 96.38 91 LEU A C 1
ATOM 633 O O . LEU A 1 91 ? -9.449 -5.158 10.171 1.00 96.38 91 LEU A O 1
ATOM 637 N N . ALA A 1 92 ? -9.318 -2.928 10.308 1.00 96.38 92 ALA A N 1
ATOM 638 C CA . ALA A 1 92 ? -10.225 -2.824 11.452 1.00 96.38 92 ALA A CA 1
ATOM 639 C C . ALA A 1 92 ? -11.633 -3.353 11.132 1.00 96.38 92 ALA A C 1
ATOM 641 O O . ALA A 1 92 ? -12.242 -4.016 11.965 1.00 96.38 92 ALA A O 1
ATOM 642 N N . SER A 1 93 ? -12.140 -3.096 9.923 1.00 94.88 93 SER A N 1
ATOM 643 C CA . SER A 1 93 ? -13.440 -3.615 9.478 1.00 94.88 93 SER A CA 1
ATOM 644 C C . SER A 1 93 ? -13.415 -5.130 9.278 1.00 94.88 93 SER A C 1
ATOM 646 O O . SER A 1 93 ? -14.387 -5.790 9.624 1.00 94.88 93 SER A O 1
ATOM 648 N N . GLY A 1 94 ? -12.317 -5.676 8.744 1.00 94.88 94 GLY A N 1
ATOM 649 C CA . GLY A 1 94 ? -12.138 -7.117 8.557 1.00 94.88 94 GLY A CA 1
ATOM 650 C C . GLY A 1 94 ? -11.897 -7.878 9.861 1.00 94.88 94 GLY A C 1
ATOM 651 O O . GLY A 1 94 ? -12.368 -8.995 9.989 1.00 94.88 94 GLY A O 1
ATOM 652 N N . LEU A 1 95 ? -11.214 -7.272 10.837 1.00 94.44 95 LEU A N 1
ATOM 653 C CA . LEU A 1 95 ? -11.031 -7.844 12.178 1.00 94.44 95 LEU A CA 1
ATOM 654 C C . LEU A 1 95 ? -12.324 -7.867 12.999 1.00 94.44 95 LEU A C 1
ATOM 656 O O . LEU A 1 95 ? -12.432 -8.653 13.932 1.00 94.44 95 LEU A O 1
ATOM 660 N N . ALA A 1 96 ? -13.260 -6.966 12.700 1.00 92.50 96 ALA A N 1
ATOM 661 C CA . ALA A 1 96 ? -14.537 -6.883 13.395 1.00 92.50 96 ALA A CA 1
ATOM 662 C C . ALA A 1 96 ? -15.613 -7.823 12.822 1.00 92.50 96 ALA A C 1
ATOM 664 O O . ALA A 1 96 ? -16.635 -7.995 13.480 1.00 92.50 96 ALA A O 1
ATOM 665 N N . ALA A 1 97 ? -15.420 -8.353 11.609 1.00 85.25 97 ALA A N 1
ATOM 666 C CA . ALA A 1 97 ? -16.358 -9.240 10.915 1.00 85.25 97 ALA A CA 1
ATOM 667 C C . ALA A 1 97 ? -16.122 -10.712 11.272 1.00 85.25 97 ALA A C 1
ATOM 669 O O . ALA A 1 97 ? -17.131 -11.449 11.341 1.00 85.25 97 ALA A O 1
#

Secondary structure (DSSP, 8-state):
-HHHHHHHHIIIIIHHHHHHHHHHHHHHHHHHHHHHHS-SS-SSPPPP--S---GGGPPTTPPPPP----SSTTTTTTT-SSGGGSHHHHHHHHH--

Foldseek 3Di:
DVVVVVVCCCVPPVVVVVVVVVVVVVVVVVVVVCCVVLPPCPDDHQDDLDDQALPVLDDPPDDQDDDDFDDPVLQSHPPDDDSCNRPRNVVNNVVSD

Radius of gyration: 26.08 Å; chains: 1; bounding box: 58×32×72 Å

Sequence (97 aa):
MARRIAAGAAYGGGGIGLAGAAAVGLVLAEVQLARRRVGNGRSPHVPNADGRYGRTYDVPGEAPLRLTMLGDSTAAGQGVHRAGQTPGALLASGLAA